Protein AF-A0A8S9FT53-F1 (afdb_monomer_lite)

Sequence (64 aa):
MSVEPTFSVSVIFGKRDEPMLVATARRLIDHISSHVPSKPLILSLGLKDHSSETLKEIVAAVDR

Structure (mmCIF, N/CA/C/O backbone):
data_AF-A0A8S9FT53-F1
#
_entry.id   AF-A0A8S9FT53-F1
#
loop_
_atom_site.group_PDB
_atom_site.id
_atom_site.type_symbol
_atom_site.label_atom_id
_atom_site.label_alt_id
_atom_site.label_comp_id
_atom_site.label_asym_id
_atom_site.label_entity_id
_atom_site.label_seq_id
_atom_site.pdbx_PDB_ins_code
_atom_site.Cartn_x
_atom_site.Cartn_y
_atom_site.Cartn_z
_atom_site.occupancy
_atom_site.B_iso_or_equiv
_atom_site.auth_seq_id
_atom_site.auth_comp_id
_atom_site.auth_asym_id
_atom_site.auth_atom_id
_atom_site.pdbx_PDB_model_num
ATOM 1 N N . MET A 1 1 ? 23.891 11.493 -7.761 1.00 39.88 1 MET A N 1
ATOM 2 C CA . MET A 1 1 ? 22.475 11.916 -7.756 1.00 39.88 1 MET A CA 1
ATOM 3 C C . MET A 1 1 ? 21.635 10.656 -7.693 1.00 39.88 1 MET A C 1
ATOM 5 O O . MET A 1 1 ? 21.717 9.868 -8.624 1.00 39.88 1 MET A O 1
ATOM 9 N N . SER A 1 2 ? 20.943 10.409 -6.578 1.00 50.22 2 SER A N 1
ATOM 10 C CA . SER A 1 2 ? 20.001 9.288 -6.489 1.00 50.22 2 SER A CA 1
ATOM 11 C C . SER A 1 2 ? 18.753 9.686 -7.268 1.00 50.22 2 SER A C 1
ATOM 13 O O . SER A 1 2 ? 18.169 10.728 -6.980 1.00 50.22 2 SER A O 1
ATOM 15 N N . VAL A 1 3 ? 18.413 8.937 -8.312 1.00 57.38 3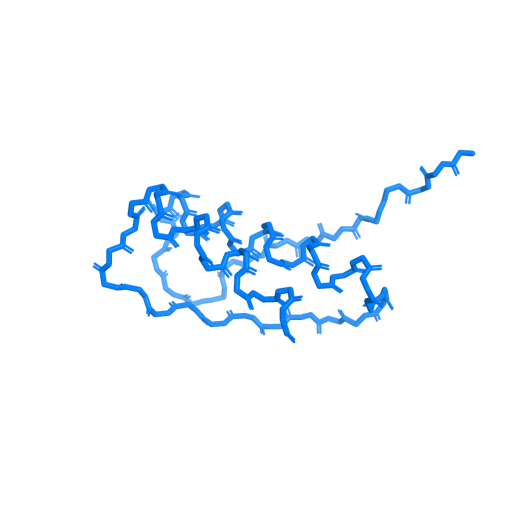 VAL A N 1
ATOM 16 C CA . VAL A 1 3 ? 17.191 9.176 -9.082 1.00 57.38 3 VAL A CA 1
ATOM 17 C C . VAL A 1 3 ? 16.061 8.606 -8.238 1.00 57.38 3 VAL A C 1
ATOM 19 O O . VAL A 1 3 ? 16.010 7.392 -8.049 1.00 57.38 3 VAL A O 1
ATOM 22 N N . GLU A 1 4 ? 15.205 9.453 -7.663 1.00 63.03 4 GLU A N 1
ATOM 23 C CA . GLU A 1 4 ? 14.023 8.920 -6.989 1.00 63.03 4 GLU A CA 1
ATOM 24 C C . GLU A 1 4 ? 13.150 8.203 -8.027 1.00 63.03 4 GLU A C 1
ATOM 26 O O . GLU A 1 4 ? 12.888 8.763 -9.100 1.00 63.03 4 GLU A O 1
ATOM 31 N N . PRO A 1 5 ? 12.733 6.954 -7.761 1.00 63.78 5 PRO A N 1
ATOM 32 C CA . PRO A 1 5 ? 11.881 6.227 -8.682 1.00 63.78 5 PRO A CA 1
ATOM 33 C C . PRO A 1 5 ? 10.567 6.994 -8.852 1.00 63.78 5 PRO A C 1
ATOM 35 O O . PRO A 1 5 ? 9.843 7.260 -7.896 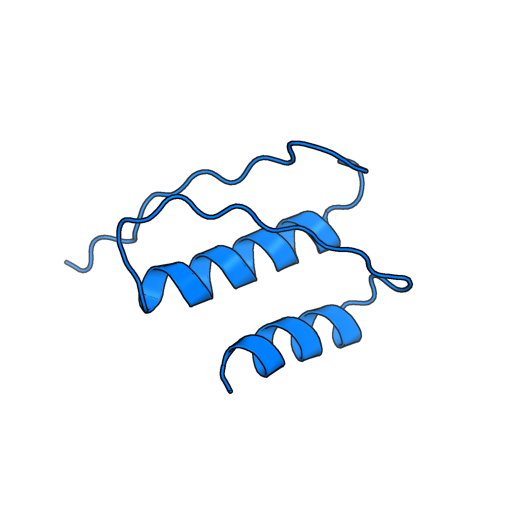1.00 63.78 5 PRO A O 1
ATOM 38 N N . THR A 1 6 ? 10.258 7.366 -10.091 1.00 73.38 6 THR A N 1
ATOM 39 C CA . THR A 1 6 ? 8.989 8.005 -10.434 1.00 73.38 6 THR A CA 1
ATOM 40 C C . THR A 1 6 ? 7.967 6.916 -10.727 1.00 73.38 6 THR A C 1
ATOM 42 O O . THR A 1 6 ? 8.090 6.167 -11.693 1.00 73.38 6 THR A O 1
ATOM 45 N N . PHE A 1 7 ? 6.949 6.805 -9.881 1.00 75.88 7 PHE A N 1
ATOM 46 C CA . PHE A 1 7 ? 5.829 5.891 -10.085 1.00 75.88 7 PHE A CA 1
ATOM 47 C C . PHE A 1 7 ? 4.510 6.628 -9.858 1.00 75.88 7 PHE A C 1
ATOM 49 O O . PHE A 1 7 ? 4.430 7.603 -9.109 1.00 75.88 7 PHE A O 1
ATOM 56 N N . SER A 1 8 ? 3.467 6.163 -10.540 1.00 81.81 8 SER A N 1
ATOM 57 C CA . SER A 1 8 ? 2.111 6.683 -10.395 1.00 81.81 8 SER A CA 1
ATOM 58 C C . SER A 1 8 ? 1.266 5.685 -9.616 1.00 81.81 8 SER A C 1
ATOM 60 O O . SER A 1 8 ? 1.330 4.482 -9.870 1.00 81.81 8 SER A O 1
ATOM 62 N N . VAL A 1 9 ? 0.469 6.185 -8.674 1.00 80.25 9 VAL A N 1
ATOM 63 C CA . VAL A 1 9 ? -0.481 5.381 -7.899 1.00 80.25 9 VAL A CA 1
ATOM 64 C C . VAL A 1 9 ? -1.881 5.825 -8.275 1.00 80.25 9 VAL A C 1
ATOM 66 O O . VAL A 1 9 ? -2.203 7.009 -8.213 1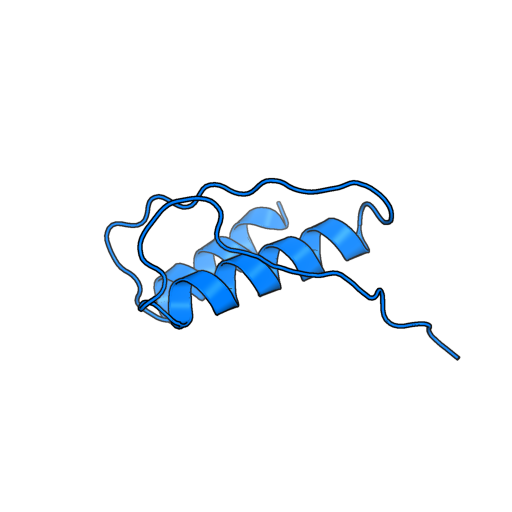.00 80.25 9 VAL A O 1
ATOM 69 N N . SER A 1 10 ? -2.724 4.869 -8.650 1.00 86.62 10 SER A N 1
ATOM 70 C CA . SER A 1 10 ? -4.127 5.124 -8.958 1.00 86.62 10 SER A CA 1
ATOM 71 C C . SER A 1 10 ? -5.013 4.072 -8.302 1.00 86.62 10 SER A C 1
ATOM 73 O O . SER A 1 10 ? -4.657 2.897 -8.220 1.00 86.62 10 SER A O 1
ATOM 75 N N . VAL A 1 11 ? -6.177 4.502 -7.814 1.00 84.69 11 VAL A N 1
ATOM 76 C CA . VAL A 1 11 ? -7.184 3.599 -7.246 1.00 84.69 11 VAL A CA 1
ATOM 77 C C . VAL A 1 11 ? -8.067 3.083 -8.377 1.00 84.69 11 VAL A C 1
ATOM 79 O O . VAL A 1 11 ? -8.920 3.812 -8.903 1.00 84.69 11 VAL A O 1
ATOM 82 N N . ILE A 1 12 ? -7.855 1.818 -8.739 1.00 87.25 12 ILE A N 1
ATOM 83 C CA . ILE A 1 12 ? -8.606 1.133 -9.798 1.00 87.25 12 ILE A CA 1
ATOM 84 C C . ILE A 1 12 ? -10.038 0.842 -9.328 1.00 87.25 12 ILE A C 1
ATOM 86 O O . ILE A 1 12 ? -10.994 1.109 -10.054 1.00 87.25 12 ILE A O 1
ATOM 90 N N . PHE A 1 13 ? -10.194 0.357 -8.093 1.00 81.88 13 PHE A N 1
ATOM 91 C CA . PHE A 1 13 ? -11.476 -0.043 -7.515 1.00 81.88 13 PHE A CA 1
ATOM 92 C C . PHE A 1 13 ? -11.530 0.265 -6.011 1.00 81.88 13 PHE A C 1
ATOM 94 O O . PHE A 1 13 ? -10.522 0.116 -5.324 1.00 81.88 13 PHE A O 1
ATOM 101 N N . GLY A 1 14 ? -12.699 0.676 -5.506 1.00 82.19 14 GLY A N 1
ATOM 102 C CA . GLY A 1 14 ? -12.927 1.012 -4.093 1.00 82.19 14 GLY A CA 1
ATOM 103 C C . GLY A 1 14 ? -13.187 2.501 -3.826 1.00 82.19 14 GLY A C 1
ATOM 104 O O . GLY A 1 14 ? -13.387 3.294 -4.749 1.00 82.19 14 GLY A O 1
ATOM 105 N N . LYS A 1 15 ? -13.211 2.868 -2.538 1.00 76.94 15 LYS A N 1
ATOM 106 C CA . LYS A 1 15 ? -13.417 4.244 -2.060 1.00 76.94 15 LYS A CA 1
ATOM 107 C C . LYS A 1 15 ? -12.191 5.112 -2.349 1.00 76.94 15 LYS A C 1
ATOM 109 O O . LYS A 1 15 ? -11.078 4.757 -1.971 1.00 76.94 15 LYS A O 1
ATOM 114 N N . ARG A 1 16 ? -12.394 6.242 -3.033 1.00 72.56 16 ARG A N 1
ATOM 115 C CA . ARG A 1 16 ? -11.333 7.224 -3.360 1.00 72.56 16 ARG A CA 1
ATOM 116 C C . ARG A 1 16 ? -11.285 8.397 -2.381 1.00 72.56 16 ARG A C 1
ATOM 118 O O . ARG A 1 16 ? -10.326 9.158 -2.385 1.00 72.56 16 ARG A O 1
ATOM 125 N N . ASP A 1 17 ? -12.317 8.521 -1.562 1.00 77.88 17 ASP A N 1
ATOM 126 C CA . ASP A 1 17 ? -12.529 9.515 -0.514 1.00 77.88 17 ASP A CA 1
ATOM 127 C C . ASP A 1 17 ? -11.842 9.154 0.816 1.00 77.88 17 ASP A C 1
ATOM 129 O O . ASP A 1 17 ? -11.975 9.882 1.792 1.00 77.88 17 ASP A O 1
ATOM 133 N N . GLU A 1 18 ? -11.061 8.070 0.842 1.00 81.25 18 GLU A N 1
ATOM 134 C CA . GLU A 1 18 ? -10.298 7.607 2.005 1.00 81.25 18 GLU A CA 1
ATOM 135 C C . GLU A 1 18 ? -8.790 7.867 1.808 1.00 81.25 18 GLU A C 1
ATOM 137 O O . GLU A 1 18 ? -8.054 6.991 1.335 1.00 81.25 18 GLU A O 1
ATOM 142 N N . PRO A 1 19 ? -8.284 9.070 2.145 1.00 82.00 19 PRO A N 1
ATOM 143 C CA . PRO A 1 19 ? -6.904 9.469 1.856 1.00 82.00 19 PRO A CA 1
ATOM 144 C C . PRO A 1 19 ? -5.862 8.610 2.581 1.00 82.00 19 PRO A C 1
ATOM 146 O O . PRO A 1 19 ? -4.771 8.392 2.055 1.00 82.00 19 PRO A O 1
ATOM 149 N N . MET A 1 20 ? -6.201 8.082 3.761 1.00 82.25 20 MET A N 1
ATOM 150 C CA . MET A 1 20 ? -5.305 7.223 4.537 1.00 82.25 20 MET A CA 1
ATOM 151 C C . MET A 1 20 ? -5.023 5.898 3.822 1.00 82.25 20 MET A C 1
ATOM 153 O O . MET A 1 20 ? -3.872 5.472 3.767 1.00 82.25 20 MET A O 1
ATOM 157 N N . LEU A 1 21 ? -6.031 5.292 3.187 1.00 82.25 21 LEU A N 1
ATOM 158 C CA . LEU A 1 21 ? -5.845 4.070 2.399 1.00 82.25 21 LEU A CA 1
ATOM 159 C C . LEU A 1 21 ? -4.927 4.302 1.198 1.00 82.25 21 LEU A C 1
ATOM 161 O O . LEU A 1 21 ? -4.044 3.488 0.923 1.00 82.25 21 LEU A O 1
ATOM 165 N N . VAL A 1 22 ? -5.104 5.430 0.504 1.00 83.81 22 VAL A N 1
ATOM 166 C CA . VAL A 1 22 ? -4.254 5.809 -0.633 1.00 83.81 22 VAL A CA 1
ATOM 167 C C . VAL A 1 22 ? -2.814 6.047 -0.182 1.00 83.81 22 VAL A C 1
ATOM 169 O O . VAL A 1 22 ? -1.883 5.566 -0.831 1.00 83.81 22 VAL A O 1
ATOM 172 N N . ALA A 1 23 ? -2.616 6.743 0.940 1.00 84.88 23 ALA A N 1
ATOM 173 C CA . ALA A 1 23 ? -1.292 6.990 1.503 1.00 84.88 23 ALA A CA 1
ATOM 174 C C . ALA A 1 23 ? -0.583 5.682 1.887 1.00 84.88 23 ALA A C 1
ATOM 176 O O . ALA A 1 23 ? 0.593 5.503 1.565 1.00 84.88 23 ALA A O 1
ATOM 177 N N . THR A 1 24 ? -1.295 4.738 2.504 1.00 86.31 24 THR A N 1
ATOM 178 C CA . THR A 1 24 ? -0.735 3.429 2.863 1.00 86.31 24 THR A CA 1
ATOM 179 C C . THR A 1 24 ? -0.419 2.584 1.643 1.00 86.31 24 THR A C 1
ATOM 181 O O . THR A 1 24 ? 0.682 2.046 1.563 1.00 86.31 24 THR A O 1
ATOM 184 N N . ALA A 1 25 ? -1.323 2.510 0.662 1.00 86.69 25 ALA A N 1
ATOM 185 C CA . ALA A 1 25 ? -1.058 1.817 -0.597 1.00 86.69 25 ALA A CA 1
ATOM 186 C C . ALA A 1 25 ? 0.183 2.388 -1.291 1.00 86.69 25 ALA A C 1
ATOM 188 O O . ALA A 1 25 ? 1.043 1.635 -1.746 1.00 86.69 25 ALA A O 1
ATOM 189 N N . ARG A 1 26 ? 0.317 3.719 -1.313 1.00 86.38 26 ARG A N 1
ATOM 190 C CA . ARG A 1 26 ? 1.499 4.380 -1.862 1.00 86.38 26 ARG A CA 1
ATOM 191 C C . ARG A 1 26 ? 2.763 4.014 -1.094 1.00 86.38 26 ARG A C 1
ATOM 193 O O . ARG A 1 26 ? 3.736 3.624 -1.725 1.00 86.38 26 ARG A O 1
ATOM 200 N N . ARG A 1 27 ? 2.727 4.052 0.240 1.00 85.94 27 ARG A N 1
ATOM 201 C CA . ARG A 1 27 ? 3.879 3.689 1.073 1.00 85.94 27 ARG A CA 1
ATOM 202 C C . ARG A 1 27 ? 4.306 2.231 0.880 1.00 85.94 27 ARG A C 1
ATOM 204 O O . ARG A 1 27 ? 5.500 1.953 0.867 1.00 85.94 27 ARG A O 1
ATOM 211 N N . LEU A 1 28 ? 3.350 1.321 0.706 1.00 86.69 28 LEU A N 1
ATOM 212 C CA . LEU A 1 28 ? 3.616 -0.083 0.390 1.00 86.69 28 LEU A CA 1
ATOM 213 C C . LEU A 1 28 ? 4.267 -0.241 -0.987 1.00 86.69 28 LEU A C 1
ATOM 215 O O . LEU A 1 28 ? 5.243 -0.970 -1.119 1.00 86.69 28 LEU A O 1
ATOM 219 N N . ILE A 1 29 ? 3.761 0.464 -2.001 1.00 85.69 29 ILE A N 1
ATOM 220 C CA . ILE A 1 29 ? 4.335 0.455 -3.354 1.00 85.69 29 ILE A CA 1
ATOM 221 C C . ILE A 1 29 ? 5.759 1.020 -3.344 1.00 85.69 29 ILE A C 1
ATOM 223 O O . ILE A 1 29 ? 6.646 0.393 -3.915 1.00 85.69 29 ILE A O 1
ATOM 227 N N . ASP A 1 30 ? 5.989 2.146 -2.660 1.00 83.44 30 ASP A N 1
ATOM 228 C CA . ASP A 1 30 ? 7.323 2.723 -2.435 1.00 83.44 30 ASP A CA 1
ATOM 229 C C . ASP A 1 30 ? 8.287 1.685 -1.851 1.00 83.44 30 ASP A C 1
ATOM 231 O O . ASP A 1 30 ? 9.404 1.501 -2.337 1.00 83.44 30 ASP A O 1
ATOM 235 N N . HIS A 1 31 ? 7.837 0.990 -0.803 1.00 83.31 31 HIS A N 1
ATOM 236 C CA . HIS A 1 31 ? 8.647 0.014 -0.080 1.00 83.31 31 HIS A CA 1
ATOM 237 C C . HIS A 1 31 ? 8.949 -1.236 -0.911 1.00 83.31 31 HIS A C 1
ATOM 239 O O . HIS A 1 31 ? 10.079 -1.710 -0.932 1.00 83.31 31 HIS A O 1
ATOM 245 N N . ILE A 1 32 ? 7.972 -1.768 -1.646 1.00 83.00 32 ILE A N 1
ATOM 246 C CA . ILE A 1 32 ? 8.183 -2.941 -2.508 1.00 83.00 32 ILE A CA 1
ATOM 247 C C . ILE A 1 32 ? 9.049 -2.563 -3.719 1.00 83.00 32 ILE A C 1
ATOM 249 O O . ILE A 1 32 ? 9.944 -3.314 -4.110 1.00 83.00 32 ILE A O 1
ATOM 253 N N . SER A 1 33 ? 8.816 -1.386 -4.307 1.00 80.38 33 SER A N 1
ATOM 254 C CA . SER A 1 33 ? 9.549 -0.916 -5.485 1.00 80.38 33 SER A CA 1
ATOM 255 C C . SER A 1 33 ? 11.017 -0.600 -5.195 1.00 80.38 33 SER A C 1
ATOM 257 O O . SER A 1 33 ? 11.811 -0.602 -6.136 1.00 80.38 33 SER A O 1
ATOM 259 N N . SER A 1 34 ? 11.398 -0.322 -3.943 1.00 77.88 34 SER A N 1
ATOM 260 C CA . SER A 1 34 ? 12.810 -0.147 -3.574 1.00 77.88 34 SER A CA 1
ATOM 261 C C . SER A 1 34 ? 13.585 -1.471 -3.599 1.00 77.88 34 SER A C 1
ATOM 263 O O . SER A 1 34 ? 14.773 -1.476 -3.917 1.00 77.88 34 SER A O 1
ATOM 265 N N . HIS A 1 35 ? 12.907 -2.591 -3.337 1.00 76.44 35 HIS A N 1
ATOM 266 C CA . HIS A 1 35 ? 13.486 -3.937 -3.357 1.00 76.44 35 HIS A CA 1
ATOM 267 C C . HIS A 1 35 ? 13.410 -4.590 -4.740 1.00 76.44 35 HIS A C 1
ATOM 269 O O . HIS A 1 35 ? 14.312 -5.328 -5.136 1.00 76.44 35 HIS A O 1
ATOM 275 N N . VAL A 1 36 ? 12.336 -4.320 -5.486 1.00 72.88 36 VAL A N 1
ATOM 276 C CA . VAL A 1 36 ? 12.108 -4.866 -6.830 1.00 72.88 36 VAL A CA 1
ATOM 277 C C . VAL A 1 36 ? 11.820 -3.717 -7.798 1.00 72.88 36 VAL A C 1
ATOM 279 O O . VAL A 1 36 ? 10.676 -3.535 -8.230 1.00 72.88 36 VAL A O 1
ATOM 282 N N . PRO A 1 37 ? 12.839 -2.910 -8.141 1.00 66.69 37 PRO A N 1
ATOM 283 C CA . PRO A 1 37 ? 12.660 -1.831 -9.096 1.00 66.69 37 PRO A CA 1
ATOM 284 C C . PRO A 1 37 ? 12.213 -2.416 -10.444 1.00 66.69 37 PRO A C 1
ATOM 286 O O . PRO A 1 37 ? 12.700 -3.463 -10.871 1.00 66.69 37 PRO A O 1
ATOM 289 N N . SER A 1 38 ? 11.274 -1.732 -11.109 1.00 68.94 38 SER A N 1
ATOM 290 C CA . SER A 1 38 ? 10.859 -1.960 -12.511 1.00 68.94 38 SER A CA 1
ATOM 291 C C . SER A 1 38 ? 9.679 -2.904 -12.800 1.00 68.94 38 SER A C 1
ATOM 293 O O . SER A 1 38 ? 9.454 -3.216 -13.971 1.00 68.94 38 SER A O 1
ATOM 295 N N . LYS A 1 39 ? 8.871 -3.323 -11.815 1.00 78.00 39 LYS A N 1
ATOM 296 C CA . LYS A 1 39 ? 7.627 -4.079 -12.088 1.00 78.00 39 LYS A CA 1
ATOM 297 C C . LYS A 1 39 ? 6.367 -3.276 -11.743 1.00 78.00 39 LYS A C 1
ATOM 299 O O . LYS A 1 39 ? 6.311 -2.703 -10.658 1.00 78.00 39 LYS A O 1
ATOM 304 N N . PRO A 1 40 ? 5.338 -3.252 -12.615 1.00 84.06 40 PRO A N 1
ATOM 305 C CA . PRO A 1 40 ? 4.020 -2.751 -12.240 1.00 84.06 40 PRO A CA 1
ATOM 306 C C . PRO A 1 40 ? 3.471 -3.551 -11.056 1.00 84.06 40 PRO A C 1
ATOM 308 O O . PRO A 1 40 ? 3.500 -4.782 -11.074 1.00 84.06 40 PRO A O 1
ATOM 311 N N . LEU A 1 41 ? 2.963 -2.854 -10.041 1.00 86.19 41 LEU A N 1
ATOM 312 C CA . LEU A 1 41 ? 2.377 -3.465 -8.851 1.00 86.19 41 LEU A CA 1
ATOM 313 C C . LEU A 1 41 ? 0.869 -3.215 -8.832 1.00 86.19 41 LEU A C 1
ATOM 315 O O . LEU A 1 41 ? 0.412 -2.094 -9.051 1.00 86.19 41 LEU A O 1
ATOM 319 N N . ILE A 1 42 ? 0.105 -4.266 -8.544 1.00 88.31 42 ILE A N 1
ATOM 320 C CA . ILE A 1 42 ? -1.325 -4.179 -8.244 1.00 88.31 42 ILE A CA 1
ATOM 321 C C . ILE A 1 42 ? -1.490 -4.575 -6.785 1.00 88.31 42 ILE A C 1
ATOM 323 O O . ILE A 1 42 ? -1.030 -5.639 -6.374 1.00 88.31 42 ILE A O 1
ATOM 327 N N . LEU A 1 43 ? -2.145 -3.714 -6.012 1.00 86.56 43 LEU A N 1
ATOM 328 C CA . LEU A 1 43 ? -2.328 -3.897 -4.581 1.00 86.56 43 LEU A CA 1
ATOM 329 C C . LEU A 1 43 ? -3.823 -3.854 -4.261 1.00 86.56 43 LEU A C 1
ATOM 331 O O . LEU A 1 43 ? -4.538 -2.967 -4.725 1.00 86.56 43 LEU A O 1
ATOM 335 N N . SER A 1 44 ? -4.296 -4.835 -3.496 1.00 88.62 44 SER A N 1
ATOM 336 C CA . SER A 1 44 ? -5.674 -4.902 -3.014 1.00 88.62 44 SER A CA 1
ATOM 337 C C . SER A 1 44 ? -5.660 -4.804 -1.494 1.00 88.62 44 SER A C 1
ATOM 339 O O . SER A 1 44 ? -4.970 -5.578 -0.835 1.00 88.62 44 SER A O 1
ATOM 341 N N . LEU A 1 45 ? -6.385 -3.827 -0.947 1.00 84.62 45 LEU A N 1
ATOM 342 C CA . LEU A 1 45 ? -6.477 -3.578 0.490 1.00 84.62 45 LEU A CA 1
ATOM 343 C C . LEU A 1 45 ? -7.926 -3.746 0.936 1.00 84.62 45 LEU A C 1
ATOM 345 O O . LEU A 1 45 ? -8.800 -2.990 0.517 1.00 84.62 45 LEU A O 1
ATOM 349 N N . GLY A 1 46 ? -8.167 -4.729 1.799 1.00 85.75 46 GLY A N 1
ATOM 350 C CA . GLY A 1 46 ? -9.437 -4.918 2.492 1.00 85.75 46 GLY A CA 1
ATOM 351 C C . GLY A 1 46 ? -9.223 -4.748 3.986 1.00 85.75 46 GLY A C 1
ATOM 352 O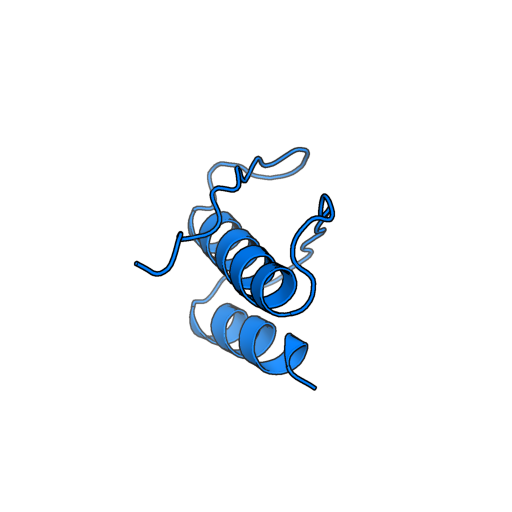 O . GLY A 1 46 ? -8.836 -5.700 4.657 1.00 85.75 46 GLY A O 1
ATOM 353 N N . LEU A 1 47 ? -9.447 -3.53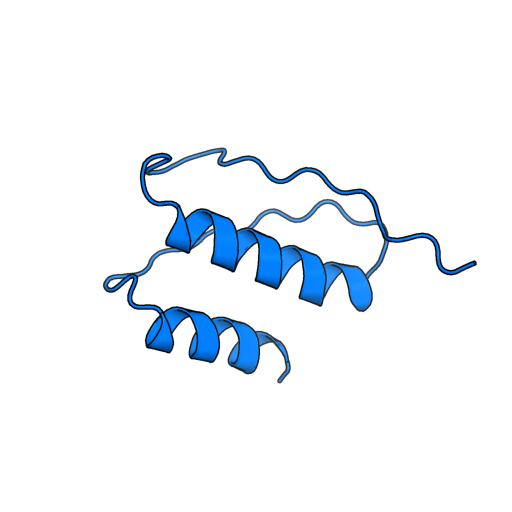9 4.499 1.00 81.81 47 LEU A N 1
ATOM 354 C CA . LEU A 1 47 ? -9.273 -3.221 5.913 1.00 81.81 47 LEU A CA 1
ATOM 355 C C . LEU A 1 47 ? -10.623 -2.902 6.550 1.00 81.81 47 LEU A C 1
ATOM 357 O O . LEU A 1 47 ? -11.480 -2.266 5.941 1.00 81.81 47 LEU A O 1
ATOM 361 N N . LYS A 1 48 ? -10.818 -3.382 7.780 1.00 83.81 48 LYS A N 1
ATOM 362 C CA . LYS A 1 48 ? -12.008 -3.063 8.579 1.00 83.81 48 LYS A CA 1
ATOM 363 C C . LYS A 1 48 ? -11.853 -1.726 9.309 1.00 83.81 48 LYS A C 1
ATOM 365 O O . LYS A 1 48 ? -12.836 -1.015 9.471 1.00 83.81 48 LYS A O 1
ATOM 370 N N . ASP A 1 49 ? -10.634 -1.425 9.751 1.00 82.62 49 ASP A N 1
ATOM 371 C CA . ASP A 1 49 ? -10.248 -0.169 10.389 1.00 82.62 49 ASP A CA 1
ATOM 372 C C . ASP A 1 49 ? -9.151 0.512 9.557 1.00 82.62 49 ASP A C 1
ATOM 374 O O . ASP A 1 49 ? -8.263 -0.153 9.020 1.00 82.62 49 ASP A O 1
ATOM 378 N N . HIS A 1 50 ? -9.238 1.835 9.435 1.00 81.12 50 HIS A N 1
ATOM 379 C CA . HIS A 1 50 ? -8.319 2.677 8.662 1.00 81.12 50 HIS A CA 1
ATOM 380 C C . HIS A 1 50 ? -7.497 3.605 9.566 1.00 81.12 50 HIS A C 1
ATOM 382 O O . HIS A 1 50 ? -6.970 4.622 9.107 1.00 81.12 50 HIS A O 1
ATOM 388 N N . SER A 1 51 ? -7.407 3.286 10.859 1.00 84.75 51 SER A N 1
ATOM 389 C CA . SER A 1 51 ? -6.605 4.042 11.812 1.00 84.75 51 SER A CA 1
ATOM 390 C C . SER A 1 51 ? -5.126 4.074 11.414 1.00 84.75 51 SER A C 1
ATOM 392 O O . SER A 1 51 ? -4.572 3.156 10.804 1.00 84.75 51 SER A O 1
ATOM 394 N N . SER A 1 52 ? -4.450 5.166 11.774 1.00 82.38 52 SER A N 1
ATOM 395 C CA . SER A 1 52 ? -3.035 5.351 11.434 1.00 82.38 52 SER A CA 1
ATOM 396 C C . SER A 1 52 ? -2.109 4.287 12.042 1.00 82.38 52 SER A C 1
ATOM 398 O O . SER A 1 52 ? -1.039 4.034 11.493 1.00 82.38 52 SER A O 1
ATOM 400 N N . GLU A 1 53 ? -2.509 3.665 13.154 1.00 87.44 53 GLU A N 1
ATOM 401 C CA . GLU A 1 53 ? -1.755 2.603 13.828 1.00 87.44 53 GLU A CA 1
ATOM 402 C C . GLU A 1 53 ? -1.807 1.304 13.027 1.00 87.44 53 GLU A C 1
ATOM 404 O O . GLU A 1 53 ? -0.752 0.811 12.626 1.00 87.44 53 GLU A O 1
ATOM 409 N N . THR A 1 54 ? -3.006 0.834 12.662 1.00 87.12 54 THR A N 1
ATOM 410 C CA . THR A 1 54 ? -3.179 -0.355 11.808 1.00 87.12 54 THR A CA 1
ATOM 411 C C . THR A 1 54 ? -2.395 -0.231 10.501 1.00 87.12 54 THR A C 1
ATOM 413 O O . THR A 1 54 ? -1.738 -1.170 10.056 1.00 87.12 54 THR A O 1
ATOM 416 N N . LEU A 1 55 ? -2.403 0.952 9.887 1.00 83.38 55 LEU A N 1
ATOM 417 C CA . LEU A 1 55 ? -1.704 1.187 8.625 1.00 83.38 55 LEU A CA 1
ATOM 418 C C . LEU A 1 55 ? -0.175 1.133 8.763 1.00 83.38 55 LEU A C 1
ATOM 420 O O . LEU A 1 55 ? 0.498 0.645 7.853 1.00 83.38 55 LEU A O 1
ATOM 424 N N . LYS A 1 56 ? 0.384 1.601 9.886 1.00 85.00 56 LYS A N 1
ATOM 425 C CA . LYS A 1 56 ? 1.825 1.484 10.173 1.00 85.00 56 LYS A CA 1
ATOM 426 C C . LYS A 1 56 ? 2.231 0.0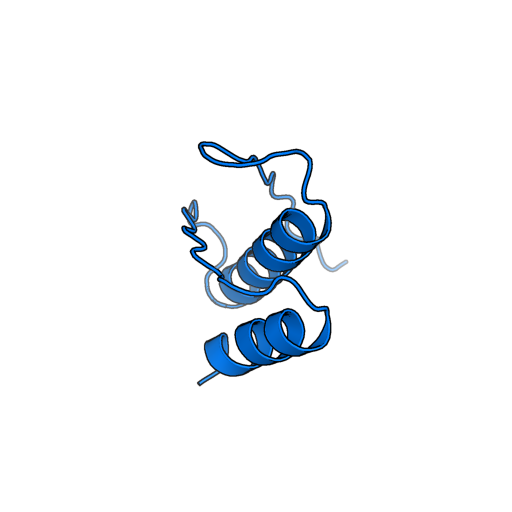32 10.398 1.00 85.00 56 LYS A C 1
ATOM 428 O O . LYS A 1 56 ? 3.267 -0.387 9.886 1.00 85.00 56 LYS A O 1
ATOM 433 N N . GLU A 1 57 ? 1.413 -0.725 11.124 1.00 87.31 57 GLU A N 1
ATOM 434 C CA . GLU A 1 57 ? 1.645 -2.151 11.367 1.00 87.31 57 GLU A CA 1
ATOM 435 C C . GLU A 1 57 ? 1.664 -2.949 10.061 1.00 87.31 57 GLU A C 1
ATOM 437 O O . GLU A 1 57 ? 2.547 -3.782 9.867 1.00 87.31 57 GLU A O 1
ATOM 442 N N . ILE A 1 58 ? 0.759 -2.641 9.125 1.00 87.19 58 ILE A N 1
ATOM 443 C CA . ILE A 1 58 ? 0.726 -3.282 7.803 1.00 87.19 58 ILE A CA 1
ATOM 444 C C . ILE A 1 58 ? 2.016 -3.014 7.026 1.00 87.19 58 ILE A C 1
ATOM 446 O O . ILE A 1 58 ? 2.600 -3.949 6.483 1.00 87.19 58 ILE A O 1
ATOM 450 N N . VAL A 1 59 ? 2.480 -1.760 6.978 1.00 83.69 59 VAL A N 1
ATOM 451 C CA . VAL A 1 59 ? 3.735 -1.421 6.282 1.00 83.69 59 VAL A CA 1
ATOM 452 C C . VAL A 1 59 ? 4.918 -2.161 6.906 1.00 83.69 59 VAL A C 1
ATOM 454 O O . VAL A 1 59 ? 5.744 -2.695 6.174 1.00 83.69 59 VAL A O 1
ATOM 457 N N . ALA A 1 60 ? 4.974 -2.249 8.237 1.00 85.00 60 ALA A N 1
ATOM 458 C CA . ALA A 1 60 ? 6.026 -2.983 8.939 1.00 85.00 60 ALA A CA 1
ATOM 459 C C . ALA A 1 60 ? 5.974 -4.504 8.693 1.00 85.00 60 ALA A C 1
ATOM 461 O O . ALA A 1 60 ? 7.011 -5.161 8.690 1.00 85.00 60 ALA A O 1
ATOM 462 N N . ALA A 1 61 ? 4.786 -5.076 8.483 1.00 85.44 61 ALA A N 1
ATOM 463 C CA . ALA A 1 61 ? 4.620 -6.509 8.246 1.00 85.44 61 ALA A CA 1
ATOM 464 C C . ALA A 1 61 ? 5.111 -6.967 6.863 1.00 85.44 61 ALA A C 1
ATOM 466 O O . ALA A 1 61 ? 5.496 -8.122 6.718 1.00 85.44 61 ALA A O 1
ATOM 467 N N . VAL A 1 62 ? 5.115 -6.082 5.861 1.00 78.31 62 VAL A N 1
ATOM 468 C CA . VAL A 1 62 ? 5.567 -6.394 4.489 1.00 78.31 62 VAL A CA 1
ATOM 469 C C . VAL A 1 62 ? 7.095 -6.561 4.389 1.00 78.31 62 VAL A C 1
ATOM 471 O O . VAL A 1 62 ? 7.593 -7.032 3.373 1.00 78.31 62 VAL A O 1
ATOM 474 N N . ASP A 1 63 ? 7.833 -6.239 5.453 1.00 64.44 63 ASP A N 1
ATOM 475 C CA . ASP A 1 63 ? 9.299 -6.326 5.537 1.00 64.44 63 ASP A CA 1
ATOM 476 C C . ASP A 1 63 ? 9.825 -7.664 6.113 1.00 64.44 63 ASP A C 1
ATOM 478 O O . ASP A 1 63 ? 11.023 -7.800 6.362 1.00 64.44 63 ASP A O 1
ATOM 482 N N . ARG A 1 64 ? 8.943 -8.641 6.382 1.00 51.47 64 ARG A N 1
ATOM 483 C CA . ARG A 1 64 ? 9.290 -9.985 6.892 1.00 51.47 64 ARG A CA 1
ATOM 484 C C . ARG A 1 64 ? 9.178 -11.059 5.820 1.00 51.47 64 ARG A C 1
ATOM 486 O O . ARG A 1 64 ? 10.038 -11.967 5.852 1.00 51.47 64 ARG A O 1
#

Secondary structure (DSSP, 8-state):
------------SS-SS-HHHHHHHHHHHHHHHHHSTT---------S---HHHHHHHHHHTT-

pLDDT: mean 79.49, std 9.86, range [39.88, 88.62]

Organism: Brassica cretica (NCBI:txid69181)

InterPro domains:
  IPR018788 Proteasome assembly chaperone 3 [PF10178] (2-63)
  IPR018788 Proteasome assembly chaperone 3 [PTHR31051] (2-62)
  IPR053720 Proteasome Assembly Chaperone [G3DSA:3.30.230.90] (1-64)

Radius of gyration: 12.39 Å; chains: 1; bounding box: 36×22×26 Å

Foldseek 3Di:
DDDQDDDDDDDPDDDPPLVLVSVLVVLLCSVVCVVVPDDDDDDDDDDPDSDPVVSVVVSVVVVD